Protein AF-A0A452GKK9-F1 (afdb_monomer_lite)

pLDDT: mean 86.71, std 11.76, range [45.94, 97.06]

Secondary structure (DSSP, 8-state):
-------SSPTTS-HHHHHHHHHHHHHHHHHHHHHHHHHHHHT---EEEEETTTEEEEE--GGG---GGG---GGG-

InterPro domains:
  IPR007861 DNA mismatch repair protein MutS, clamp [PF05190] (13-64)
  IPR036187 DNA mismatch repair protein MutS, core domain superfamily [SSF48334] (2-65)

Sequence (77 aa):
MRTQKCYAVRPNINEFLDIARRTYTEIVDDIAGMITQLGEKYNLPLKLSFSSARGFFIQMNAECAVLPNGQLPSEFT

Structure (mmCIF, N/CA/C/O backbone):
data_AF-A0A452GKK9-F1
#
_entry.id   AF-A0A452GKK9-F1
#
loop_
_atom_site.group_PDB
_atom_site.id
_atom_site.type_symbol
_atom_site.label_atom_id
_atom_site.label_alt_id
_atom_site.label_comp_id
_atom_site.label_asym_id
_atom_site.label_entity_id
_atom_site.label_seq_id
_atom_site.pdbx_PDB_ins_code
_atom_site.Cartn_x
_atom_site.Cartn_y
_atom_site.Cartn_z
_atom_site.occupancy
_atom_site.B_iso_or_equiv
_atom_site.auth_seq_id
_atom_site.auth_comp_id
_atom_site.auth_asym_id
_atom_site.auth_atom_id
_atom_site.pdbx_PDB_model_num
ATOM 1 N N . MET A 1 1 ? -6.937 -8.887 -3.094 1.00 45.94 1 MET A N 1
ATOM 2 C CA . MET A 1 1 ? -5.845 -9.033 -4.075 1.00 45.94 1 MET A CA 1
ATOM 3 C C . MET A 1 1 ? -4.879 -7.875 -3.865 1.00 45.94 1 MET A C 1
ATOM 5 O O . MET A 1 1 ? -5.090 -6.792 -4.391 1.00 45.94 1 MET A O 1
ATOM 9 N N . ARG A 1 2 ? -3.920 -8.055 -2.953 1.00 50.53 2 ARG A N 1
ATOM 10 C CA . ARG A 1 2 ? -2.916 -7.047 -2.590 1.00 50.53 2 ARG A CA 1
ATOM 11 C C . ARG A 1 2 ? -1.912 -7.028 -3.754 1.00 50.53 2 ARG A C 1
ATOM 13 O O . ARG A 1 2 ? -1.301 -8.055 -4.008 1.00 50.53 2 ARG A O 1
ATOM 20 N N . THR A 1 3 ? -1.918 -5.942 -4.536 1.00 55.09 3 THR A N 1
ATOM 21 C CA . THR A 1 3 ? -1.036 -5.673 -5.696 1.00 55.09 3 THR A CA 1
ATOM 22 C C . THR A 1 3 ? -1.008 -6.762 -6.783 1.00 55.09 3 THR A C 1
ATOM 24 O O . THR A 1 3 ? -0.130 -7.617 -6.835 1.00 55.09 3 THR A O 1
ATOM 27 N N . GLN A 1 4 ? -1.965 -6.719 -7.718 1.00 59.22 4 GLN A N 1
ATOM 28 C CA . GLN A 1 4 ? -1.931 -7.564 -8.919 1.00 59.22 4 GLN A CA 1
ATOM 29 C C . GLN A 1 4 ? -0.732 -7.148 -9.799 1.00 59.22 4 GLN A C 1
ATOM 31 O O . GLN A 1 4 ? -0.765 -6.132 -10.489 1.00 59.22 4 GLN A O 1
ATOM 36 N N . LYS A 1 5 ? 0.364 -7.912 -9.725 1.00 66.25 5 LYS A N 1
ATOM 37 C CA . LYS A 1 5 ? 1.610 -7.669 -10.467 1.00 66.25 5 LYS A CA 1
ATOM 38 C C . LYS A 1 5 ? 1.504 -8.241 -11.887 1.00 66.25 5 LYS A C 1
ATOM 40 O O . LYS A 1 5 ? 2.044 -9.303 -12.175 1.00 66.25 5 LYS A O 1
ATOM 45 N N . CYS A 1 6 ? 0.804 -7.545 -12.782 1.00 70.19 6 CYS A N 1
ATOM 46 C CA . CYS A 1 6 ? 0.805 -7.862 -14.215 1.00 70.19 6 CYS A CA 1
ATOM 47 C C . CYS A 1 6 ? 1.941 -7.113 -14.920 1.00 70.19 6 CYS A C 1
ATOM 49 O O . CYS A 1 6 ? 1.744 -6.055 -15.515 1.00 70.19 6 CYS A O 1
ATOM 51 N N . TYR A 1 7 ? 3.158 -7.646 -14.827 1.00 82.00 7 TYR A N 1
ATOM 52 C CA . TYR A 1 7 ? 4.315 -7.063 -15.499 1.00 82.00 7 TYR A CA 1
ATOM 53 C C . TYR A 1 7 ? 4.455 -7.596 -16.925 1.00 82.00 7 TYR A C 1
ATOM 55 O O . TYR A 1 7 ? 4.670 -8.786 -17.127 1.00 82.00 7 TYR A O 1
ATOM 63 N N . ALA A 1 8 ? 4.398 -6.700 -17.912 1.00 88.88 8 ALA A N 1
ATOM 64 C CA . ALA A 1 8 ? 4.680 -7.043 -19.308 1.00 88.88 8 ALA A CA 1
ATOM 65 C C . ALA A 1 8 ? 6.183 -7.274 -19.573 1.00 88.88 8 ALA A C 1
ATOM 67 O O . ALA A 1 8 ? 6.555 -8.059 -20.440 1.00 88.88 8 ALA A O 1
ATOM 68 N N . VAL A 1 9 ? 7.055 -6.603 -18.810 1.00 91.56 9 VAL A N 1
ATOM 69 C CA . VAL A 1 9 ? 8.521 -6.685 -18.942 1.00 91.56 9 VAL A CA 1
ATOM 70 C C . VAL A 1 9 ? 9.093 -7.574 -17.841 1.00 91.56 9 VAL A C 1
ATOM 72 O O . VAL A 1 9 ? 8.773 -7.369 -16.668 1.00 91.56 9 VAL A O 1
ATOM 75 N N . ARG A 1 10 ? 9.957 -8.530 -18.201 1.00 91.88 10 ARG A N 1
ATOM 76 C CA . ARG A 1 10 ? 10.621 -9.433 -17.244 1.00 91.88 10 ARG A CA 1
ATOM 77 C C . ARG A 1 10 ? 11.566 -8.666 -16.296 1.00 91.88 10 ARG A C 1
ATOM 79 O O . ARG A 1 10 ? 12.019 -7.579 -16.658 1.00 91.88 10 ARG A O 1
ATOM 86 N N . PRO A 1 11 ? 11.871 -9.207 -15.104 1.00 91.69 11 PRO A N 1
ATOM 87 C CA . PRO A 1 11 ? 12.939 -8.678 -14.254 1.00 91.69 11 PRO A CA 1
ATOM 88 C C . PRO A 1 11 ? 14.302 -8.719 -14.961 1.00 91.69 11 PRO A C 1
ATOM 90 O O . PRO A 1 11 ? 14.515 -9.558 -15.839 1.00 91.69 11 PRO A O 1
ATOM 93 N N . ASN A 1 12 ? 15.226 -7.858 -14.540 1.00 93.75 12 ASN A N 1
ATOM 94 C CA . ASN A 1 12 ? 16.604 -7.720 -15.028 1.00 93.75 12 ASN A CA 1
ATOM 95 C C . ASN A 1 12 ? 16.734 -7.259 -16.492 1.00 93.75 12 ASN A C 1
ATOM 97 O O . ASN A 1 12 ? 17.801 -7.378 -17.085 1.00 93.75 12 ASN A O 1
ATOM 101 N N . ILE A 1 13 ? 15.656 -6.743 -17.093 1.00 96.75 13 ILE A N 1
ATOM 102 C CA . ILE A 1 13 ? 15.697 -6.119 -18.429 1.00 96.75 13 ILE A CA 1
ATOM 103 C C . ILE A 1 13 ? 15.996 -4.621 -18.327 1.00 96.75 13 ILE A C 1
ATOM 105 O O . ILE A 1 13 ? 16.635 -4.048 -19.205 1.00 96.75 13 ILE A O 1
ATOM 109 N N . ASN A 1 14 ? 15.516 -3.973 -17.266 1.00 95.69 14 ASN A N 1
ATOM 110 C CA . ASN A 1 14 ? 15.740 -2.558 -17.017 1.00 95.69 14 ASN A CA 1
ATOM 111 C C . ASN A 1 14 ? 15.837 -2.326 -15.507 1.00 95.69 14 ASN A C 1
ATOM 113 O O . ASN A 1 14 ? 14.846 -2.465 -14.791 1.00 95.69 14 ASN A O 1
ATOM 117 N N . GLU A 1 15 ? 17.027 -1.955 -15.041 1.00 96.19 15 GLU A N 1
ATOM 118 C CA . GLU A 1 15 ? 17.298 -1.793 -13.612 1.00 96.19 15 GLU A CA 1
ATOM 119 C C . GLU A 1 15 ? 16.460 -0.672 -12.985 1.00 96.19 15 GLU A C 1
ATOM 121 O O . GLU A 1 15 ? 15.932 -0.848 -11.892 1.00 96.19 15 GLU A O 1
ATOM 126 N N . PHE A 1 16 ? 16.239 0.445 -13.688 1.00 97.06 16 PHE A N 1
ATOM 127 C CA . PHE A 1 16 ? 15.388 1.531 -13.185 1.00 97.06 16 PHE A CA 1
ATOM 128 C C . PHE A 1 16 ? 13.937 1.089 -12.981 1.00 97.06 16 PHE A C 1
ATOM 130 O O . PHE A 1 16 ? 13.312 1.447 -11.982 1.00 97.06 16 PHE A O 1
ATOM 137 N N . LEU A 1 17 ? 13.396 0.288 -13.903 1.00 94.31 17 LEU A N 1
ATOM 138 C CA . LEU A 1 17 ? 12.053 -0.273 -13.782 1.00 94.31 17 LEU A CA 1
ATOM 139 C C . LEU A 1 17 ? 11.959 -1.227 -12.589 1.00 94.31 17 LEU A C 1
ATOM 141 O O . LEU A 1 17 ? 10.956 -1.222 -11.874 1.00 94.31 17 LEU A O 1
ATOM 145 N N . ASP A 1 18 ? 12.989 -2.033 -12.362 1.00 94.88 18 ASP A N 1
ATOM 146 C CA . ASP A 1 18 ? 13.016 -2.967 -11.241 1.00 94.88 18 ASP A CA 1
ATOM 147 C C . ASP A 1 18 ? 13.162 -2.246 -9.896 1.00 94.88 18 ASP A C 1
ATOM 149 O O . ASP A 1 18 ? 12.457 -2.596 -8.945 1.00 94.88 18 ASP A O 1
ATOM 153 N N . ILE A 1 19 ? 13.958 -1.172 -9.835 1.00 96.31 19 ILE A N 1
ATOM 154 C CA . ILE A 1 19 ? 14.011 -0.263 -8.681 1.00 96.31 19 ILE A CA 1
ATOM 155 C C . ILE A 1 19 ? 12.624 0.337 -8.430 1.00 96.31 19 ILE A C 1
ATOM 157 O O . ILE A 1 19 ? 12.106 0.227 -7.322 1.00 96.31 19 ILE A O 1
ATOM 161 N N . ALA A 1 20 ? 11.963 0.882 -9.455 1.00 95.06 20 ALA A N 1
ATOM 162 C CA . ALA A 1 20 ? 10.631 1.470 -9.308 1.00 95.06 20 ALA A CA 1
ATOM 163 C C . ALA A 1 20 ? 9.583 0.453 -8.807 1.00 95.06 20 ALA A C 1
ATOM 165 O O . ALA A 1 20 ? 8.770 0.767 -7.935 1.00 95.06 20 ALA A O 1
ATOM 166 N N . ARG A 1 21 ? 9.612 -0.791 -9.310 1.00 92.94 21 ARG A N 1
ATOM 167 C CA . ARG A 1 21 ? 8.733 -1.885 -8.845 1.00 92.94 21 ARG A CA 1
ATOM 168 C C . ARG A 1 21 ? 8.981 -2.249 -7.386 1.00 92.94 21 ARG A C 1
ATOM 170 O O . ARG A 1 21 ? 8.023 -2.534 -6.656 1.00 92.94 21 ARG A O 1
ATOM 177 N N . ARG A 1 22 ? 10.251 -2.273 -6.979 1.00 93.56 22 ARG A N 1
ATOM 178 C CA . ARG A 1 22 ? 10.659 -2.540 -5.601 1.00 93.56 22 ARG A CA 1
ATOM 179 C C . ARG A 1 22 ? 10.168 -1.430 -4.679 1.00 93.56 22 ARG A C 1
ATOM 181 O O . ARG A 1 22 ? 9.409 -1.734 -3.766 1.00 93.56 22 ARG A O 1
ATOM 188 N N . THR A 1 23 ? 10.481 -0.174 -4.991 1.00 95.75 23 THR A N 1
ATOM 189 C CA . THR A 1 23 ? 10.046 0.996 -4.217 1.00 95.75 23 THR A CA 1
ATOM 190 C C . THR A 1 23 ? 8.527 1.048 -4.076 1.00 95.75 23 THR A C 1
ATOM 192 O O . THR A 1 23 ? 8.018 1.281 -2.988 1.00 95.75 23 THR A O 1
ATOM 195 N N . TYR A 1 24 ? 7.774 0.757 -5.142 1.00 92.12 24 TYR A N 1
ATOM 196 C CA . TYR A 1 24 ? 6.314 0.676 -5.049 1.00 92.12 24 TYR A CA 1
ATOM 197 C C . TYR A 1 24 ? 5.846 -0.404 -4.0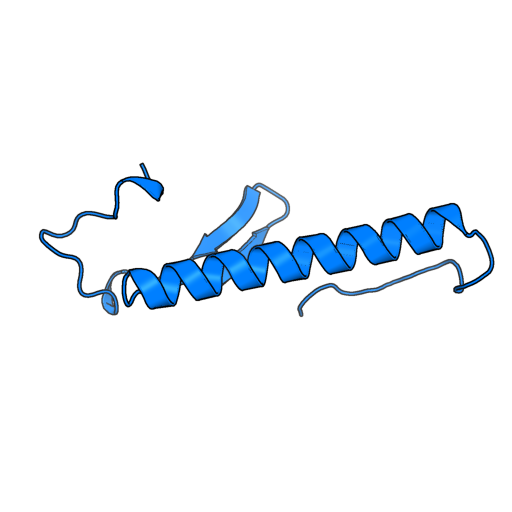61 1.00 92.12 24 TYR A C 1
ATOM 199 O O . TYR A 1 24 ? 4.924 -0.167 -3.286 1.00 92.12 24 TYR A O 1
ATOM 207 N N . THR A 1 25 ? 6.464 -1.590 -4.088 1.00 91.38 25 THR A N 1
ATOM 208 C CA . THR A 1 25 ? 6.101 -2.677 -3.165 1.00 91.38 25 THR A CA 1
ATOM 20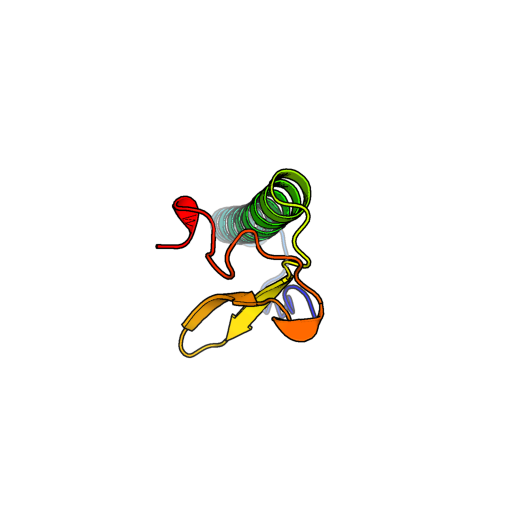9 C C . THR A 1 25 ? 6.421 -2.288 -1.720 1.00 91.38 25 THR A C 1
ATOM 211 O O . TH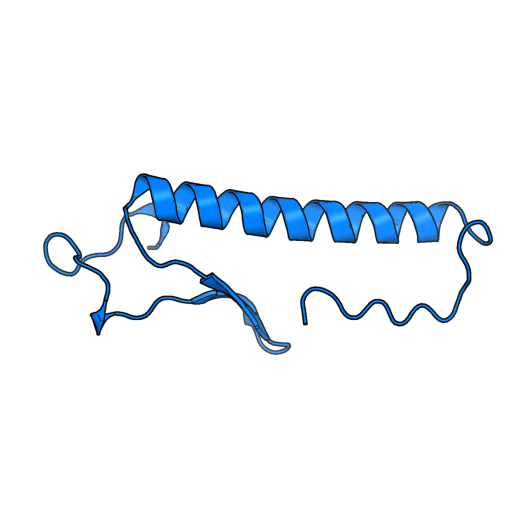R A 1 25 ? 5.563 -2.459 -0.861 1.00 91.38 25 THR A O 1
ATOM 214 N N . GLU A 1 26 ? 7.599 -1.705 -1.481 1.00 95.12 26 GLU A N 1
ATOM 215 C CA . GLU A 1 26 ? 8.033 -1.222 -0.163 1.00 95.12 26 GLU A CA 1
ATOM 216 C C . GLU A 1 26 ? 7.060 -0.171 0.389 1.00 95.12 26 GLU A C 1
ATOM 218 O O . GLU A 1 26 ? 6.532 -0.351 1.479 1.00 95.12 26 GLU A O 1
ATOM 223 N N . ILE A 1 27 ? 6.685 0.837 -0.408 1.00 94.25 27 ILE A N 1
ATOM 224 C CA . ILE A 1 27 ? 5.710 1.862 0.003 1.00 94.25 27 ILE A CA 1
ATOM 225 C C . ILE A 1 27 ? 4.356 1.242 0.380 1.00 94.25 27 ILE A C 1
ATOM 227 O O . ILE A 1 27 ? 3.732 1.650 1.359 1.00 94.25 27 ILE A O 1
ATOM 231 N N . VAL A 1 28 ? 3.862 0.267 -0.390 1.00 92.38 28 VAL A N 1
ATOM 232 C CA . VAL A 1 28 ? 2.577 -0.387 -0.087 1.00 92.38 28 VAL A CA 1
ATOM 233 C C . VAL A 1 28 ? 2.642 -1.164 1.229 1.00 92.38 28 VAL A C 1
ATOM 235 O O . VAL A 1 28 ? 1.661 -1.181 1.979 1.00 92.38 28 VAL A O 1
ATOM 238 N N . ASP A 1 29 ? 3.775 -1.800 1.513 1.00 93.88 29 ASP A N 1
ATOM 239 C CA . ASP A 1 29 ? 3.983 -2.524 2.763 1.00 93.88 29 ASP A CA 1
ATOM 240 C C . ASP A 1 29 ? 4.173 -1.576 3.952 1.00 93.88 29 ASP A C 1
ATOM 242 O O . ASP A 1 29 ? 3.571 -1.819 5.000 1.00 93.88 29 ASP A O 1
ATOM 246 N N . ASP A 1 30 ? 4.863 -0.449 3.769 1.00 96.62 30 ASP A N 1
ATOM 247 C CA . ASP A 1 30 ? 4.988 0.610 4.775 1.00 96.62 30 ASP A CA 1
ATOM 248 C C . ASP A 1 30 ? 3.617 1.194 5.147 1.00 96.62 30 ASP A C 1
ATOM 250 O O . ASP A 1 30 ? 3.289 1.318 6.329 1.00 96.62 30 ASP A O 1
ATOM 254 N N . ILE A 1 31 ? 2.757 1.481 4.159 1.00 94.81 31 ILE A N 1
ATOM 255 C CA . ILE A 1 31 ? 1.379 1.949 4.398 1.00 94.81 31 ILE A CA 1
ATOM 256 C C . ILE A 1 31 ? 0.588 0.919 5.214 1.00 94.81 31 ILE A C 1
ATOM 258 O O . ILE A 1 31 ? -0.117 1.278 6.161 1.00 94.81 31 ILE A O 1
ATOM 262 N N . ALA A 1 32 ? 0.694 -0.367 4.868 1.00 93.94 32 ALA A N 1
ATOM 263 C CA . ALA A 1 32 ? 0.018 -1.427 5.610 1.00 93.94 32 ALA A CA 1
ATOM 264 C C . ALA A 1 32 ? 0.542 -1.545 7.053 1.00 93.94 32 ALA A C 1
ATOM 266 O O . ALA A 1 32 ? -0.251 -1.740 7.979 1.00 93.94 32 ALA A O 1
ATOM 267 N N . GLY A 1 33 ? 1.854 -1.388 7.249 1.00 96.12 33 GLY A N 1
ATOM 268 C CA . GLY A 1 33 ? 2.496 -1.369 8.561 1.00 96.12 33 GLY A CA 1
ATOM 269 C C . GLY A 1 33 ? 2.008 -0.207 9.426 1.00 96.12 33 GLY A C 1
ATOM 270 O O . GLY A 1 33 ? 1.562 -0.433 10.549 1.00 96.12 33 GLY A O 1
ATOM 271 N N . MET A 1 34 ? 1.988 1.013 8.883 1.00 95.62 34 MET A N 1
ATOM 272 C CA . MET A 1 34 ? 1.500 2.204 9.592 1.00 95.62 34 MET A CA 1
ATOM 273 C C . MET A 1 34 ? 0.046 2.053 10.056 1.00 95.62 34 MET A C 1
ATOM 275 O O . MET A 1 34 ? -0.287 2.397 11.188 1.00 95.62 34 MET A O 1
ATOM 279 N N . ILE A 1 35 ? -0.829 1.501 9.211 1.00 94.56 35 ILE A N 1
ATOM 280 C CA . ILE A 1 35 ? -2.242 1.291 9.568 1.00 94.56 35 ILE A CA 1
ATOM 281 C C . ILE A 1 35 ? -2.392 0.221 10.649 1.00 94.56 35 ILE A C 1
ATOM 283 O O . ILE A 1 35 ? -3.237 0.367 11.529 1.00 94.56 35 ILE A O 1
ATOM 287 N N . THR A 1 36 ? -1.564 -0.824 10.607 1.00 94.94 36 THR A N 1
ATOM 288 C CA . THR A 1 36 ? -1.543 -1.864 11.646 1.00 94.94 36 THR A CA 1
ATOM 289 C C . THR A 1 36 ? -1.140 -1.262 12.992 1.00 94.94 36 THR A C 1
ATOM 291 O O . THR A 1 36 ? -1.868 -1.420 13.967 1.00 94.94 36 THR A O 1
ATOM 294 N N . GLN A 1 37 ? -0.063 -0.470 13.023 1.00 95.38 37 GLN A N 1
ATOM 295 C CA . GLN A 1 37 ? 0.389 0.228 14.232 1.00 95.38 37 GLN A CA 1
ATOM 296 C C . GLN A 1 37 ? -0.669 1.196 14.780 1.00 95.38 37 GLN A C 1
ATOM 298 O O . GLN A 1 37 ? -0.873 1.269 15.989 1.00 95.38 37 GLN A O 1
ATOM 303 N N . LEU A 1 38 ? -1.374 1.926 13.909 1.00 93.44 38 LEU A N 1
ATOM 304 C CA . LEU A 1 38 ? -2.487 2.793 14.313 1.00 93.44 38 LEU A CA 1
ATOM 305 C C . LEU A 1 38 ? -3.666 1.997 14.887 1.00 93.44 38 LEU A C 1
ATOM 307 O O . LEU A 1 38 ? -4.259 2.417 15.881 1.00 93.44 38 LEU A O 1
ATOM 311 N N . GLY A 1 39 ? -4.001 0.859 14.274 1.00 91.75 39 GLY A N 1
ATOM 312 C CA . GLY A 1 39 ? -5.056 -0.034 14.749 1.00 91.75 39 GLY A CA 1
ATOM 313 C C . GLY A 1 39 ? -4.744 -0.590 16.134 1.00 91.75 39 GLY A C 1
ATOM 314 O O . GLY A 1 39 ? -5.610 -0.572 17.003 1.00 91.75 39 GLY A O 1
ATOM 315 N N . GLU A 1 40 ? -3.495 -0.991 16.372 1.00 93.00 40 GLU A N 1
ATOM 316 C CA . GLU A 1 40 ? -3.013 -1.450 17.679 1.00 93.00 40 GLU A CA 1
ATOM 317 C C . GLU A 1 40 ? -2.994 -0.317 18.714 1.00 93.00 40 GLU A C 1
ATOM 319 O O . GLU A 1 40 ? -3.527 -0.483 19.810 1.00 93.00 40 GLU A O 1
ATOM 324 N N . LYS A 1 41 ? -2.455 0.859 18.356 1.00 92.50 41 LYS A N 1
ATOM 325 C CA . LYS A 1 41 ? -2.370 2.040 19.237 1.00 92.50 41 LYS A CA 1
ATOM 326 C C . LYS A 1 41 ? -3.735 2.453 19.789 1.00 92.50 41 LYS A C 1
ATOM 328 O O . LYS A 1 41 ? -3.834 2.828 20.954 1.00 92.50 41 LYS A O 1
ATOM 333 N N . TYR A 1 42 ? -4.768 2.407 18.950 1.00 89.62 42 TYR A N 1
ATOM 334 C CA . TYR A 1 42 ? -6.116 2.857 19.300 1.00 89.62 42 TYR A CA 1
ATOM 335 C C . TYR A 1 42 ? -7.103 1.725 19.576 1.00 89.62 42 TYR A C 1
ATOM 337 O O . TYR A 1 42 ? -8.262 1.998 19.881 1.00 89.62 42 TYR A O 1
ATOM 345 N N . ASN A 1 43 ? -6.657 0.469 19.489 1.00 88.62 43 ASN A N 1
ATOM 346 C CA . ASN A 1 43 ? -7.506 -0.717 19.566 1.00 88.62 43 ASN A CA 1
ATOM 347 C C . ASN A 1 43 ? -8.716 -0.639 18.606 1.00 88.62 43 ASN A C 1
ATOM 349 O O . ASN A 1 43 ? -9.854 -0.934 18.976 1.00 88.62 43 ASN A O 1
ATOM 353 N N . LEU A 1 44 ? -8.468 -0.192 17.369 1.00 89.25 44 LEU A N 1
ATOM 354 C CA . LEU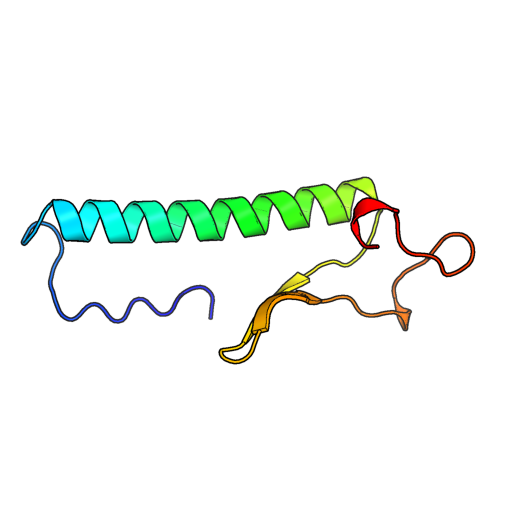 A 1 44 ? -9.484 -0.006 16.332 1.00 89.25 44 LEU A CA 1
ATOM 355 C C . LEU A 1 44 ? -9.325 -1.035 15.204 1.00 89.25 44 LEU A C 1
ATOM 357 O O . LEU A 1 44 ? -8.203 -1.290 14.760 1.00 89.25 44 LEU A O 1
ATOM 361 N N . PRO A 1 45 ? -10.432 -1.578 14.659 1.00 90.69 45 PRO A N 1
ATOM 362 C CA . PRO A 1 45 ? -10.398 -2.527 13.547 1.00 90.69 45 PRO A CA 1
ATOM 363 C C . PRO A 1 45 ? -10.153 -1.808 12.206 1.00 90.69 45 PRO A C 1
ATOM 365 O O . PRO A 1 45 ? -11.039 -1.725 11.350 1.00 90.69 45 PRO A O 1
ATOM 368 N N . LEU A 1 46 ? -8.951 -1.251 12.029 1.00 92.62 46 LEU A N 1
ATOM 369 C CA . LEU A 1 46 ? -8.554 -0.512 10.831 1.00 92.62 46 LEU A CA 1
ATOM 370 C C . LEU A 1 46 ? -8.110 -1.455 9.707 1.00 92.62 46 LEU A C 1
ATOM 372 O O . LEU A 1 46 ? -7.362 -2.408 9.917 1.00 92.62 46 LEU A O 1
ATOM 376 N N . LYS A 1 47 ? -8.531 -1.154 8.478 1.00 92.44 47 LYS A N 1
ATOM 377 C CA . LYS A 1 47 ? -8.181 -1.910 7.274 1.00 92.44 47 LYS A CA 1
ATOM 378 C C . LYS A 1 47 ? -7.704 -0.982 6.164 1.00 92.44 47 LYS A C 1
ATOM 380 O O . LYS A 1 47 ? -8.422 -0.072 5.757 1.00 92.44 47 LYS A O 1
ATOM 385 N N . LEU A 1 48 ? -6.535 -1.273 5.598 1.00 93.75 48 LEU A N 1
ATOM 386 C CA . LEU A 1 48 ? -6.076 -0.639 4.362 1.00 93.75 48 LEU A CA 1
ATOM 387 C C . LEU A 1 48 ? -6.959 -1.065 3.183 1.00 93.75 48 LEU A C 1
ATOM 389 O O . LEU A 1 48 ? -7.113 -2.258 2.906 1.00 93.75 48 LEU A O 1
ATOM 393 N N . SER A 1 49 ? -7.500 -0.086 2.467 1.00 93.50 49 SER A N 1
ATOM 394 C CA . SER A 1 49 ? -8.280 -0.278 1.246 1.00 93.50 49 SER A CA 1
ATOM 395 C C . SER A 1 49 ? -7.802 0.661 0.138 1.00 93.50 49 SER A C 1
ATOM 397 O O . SER A 1 49 ? -7.120 1.652 0.389 1.00 93.50 49 SER A O 1
ATOM 399 N N . PHE A 1 50 ? -8.131 0.331 -1.111 1.00 92.19 50 PHE A N 1
ATOM 400 C CA . PHE A 1 50 ? -7.749 1.116 -2.283 1.00 92.19 50 PHE A CA 1
ATOM 401 C C . PHE A 1 50 ? -8.920 1.227 -3.257 1.00 92.19 50 PHE A C 1
ATOM 403 O O . PHE A 1 50 ? -9.651 0.260 -3.472 1.00 92.19 50 PHE A O 1
ATOM 410 N N . SER A 1 51 ? -9.080 2.398 -3.869 1.00 92.44 51 SER A N 1
ATOM 411 C CA . SER A 1 51 ? -9.997 2.610 -4.991 1.00 92.44 51 SER A CA 1
ATOM 412 C C . SER A 1 51 ? -9.372 3.574 -5.989 1.00 92.44 51 SER A C 1
ATOM 414 O O . SER A 1 51 ? -8.691 4.510 -5.579 1.00 92.44 51 SER A O 1
ATOM 416 N N . SER A 1 52 ? -9.639 3.401 -7.283 1.00 90.00 52 SER A N 1
ATOM 417 C CA . SER A 1 52 ? -9.109 4.291 -8.326 1.00 90.00 52 SER A CA 1
ATOM 418 C C . SER A 1 52 ? -9.510 5.757 -8.128 1.00 90.00 52 SER A C 1
ATOM 420 O O . SER A 1 52 ? -8.730 6.643 -8.448 1.00 90.00 52 SER A O 1
ATOM 422 N N . ALA A 1 53 ? -10.689 6.016 -7.554 1.00 94.88 53 ALA A N 1
ATOM 423 C CA . ALA A 1 53 ? -11.184 7.369 -7.306 1.00 94.88 53 ALA A CA 1
ATOM 424 C C . ALA A 1 53 ? -10.532 8.075 -6.100 1.00 94.88 53 ALA A C 1
ATOM 426 O O . ALA A 1 53 ? -10.494 9.299 -6.074 1.00 94.88 53 ALA A O 1
ATOM 427 N N . ARG A 1 54 ? -10.059 7.330 -5.086 1.00 91.94 54 ARG A N 1
ATOM 428 C CA . ARG A 1 54 ? -9.569 7.901 -3.809 1.00 91.94 54 ARG A CA 1
ATOM 429 C C . ARG A 1 54 ? -8.124 7.545 -3.466 1.00 91.94 54 ARG A C 1
ATOM 431 O O . ARG A 1 54 ? -7.604 8.024 -2.469 1.00 91.94 54 ARG A O 1
ATOM 438 N N . GLY A 1 55 ? -7.485 6.676 -4.243 1.00 91.44 55 GLY A N 1
ATOM 439 C CA . GLY A 1 55 ? -6.211 6.083 -3.858 1.00 91.44 55 GLY A CA 1
ATOM 440 C C . GLY A 1 55 ? -6.356 5.164 -2.641 1.00 91.44 55 GLY A C 1
ATOM 441 O O . GLY A 1 55 ? -7.367 4.466 -2.497 1.00 91.44 55 GLY A O 1
ATOM 442 N N . PHE A 1 56 ? -5.325 5.143 -1.793 1.00 92.38 56 PHE A N 1
ATOM 443 C CA . PHE A 1 56 ? -5.322 4.404 -0.531 1.00 92.38 56 PHE A CA 1
ATOM 444 C C . PHE A 1 56 ? -6.117 5.144 0.541 1.00 92.38 56 PHE A C 1
ATOM 446 O O . PHE A 1 56 ? -5.967 6.348 0.718 1.00 92.38 56 PHE A O 1
ATOM 453 N N . PHE A 1 57 ? -6.941 4.408 1.277 1.00 93.88 57 PHE A N 1
ATOM 454 C CA . PHE A 1 57 ? -7.719 4.936 2.388 1.00 93.88 57 PHE A CA 1
ATOM 455 C C . PHE A 1 57 ? -7.854 3.890 3.495 1.00 93.88 57 PHE A C 1
ATOM 457 O O . PHE A 1 57 ? -7.773 2.681 3.254 1.00 93.88 57 PHE A O 1
ATOM 464 N N . ILE A 1 58 ? -8.081 4.366 4.715 1.00 93.88 58 ILE A N 1
ATOM 465 C CA . ILE A 1 58 ? -8.379 3.520 5.867 1.00 93.88 58 ILE A CA 1
ATOM 466 C C . ILE A 1 58 ? -9.888 3.279 5.902 1.00 93.88 58 ILE A C 1
ATOM 468 O O . ILE A 1 58 ? -10.685 4.208 5.790 1.00 93.88 58 ILE A O 1
ATOM 472 N N . GLN A 1 59 ? -10.283 2.020 6.043 1.00 92.38 59 GLN A N 1
ATOM 473 C CA . GLN A 1 59 ? -11.663 1.599 6.242 1.00 92.38 59 GLN A CA 1
ATOM 474 C C . GLN A 1 59 ? -11.798 0.971 7.629 1.00 92.38 59 GLN A C 1
ATOM 476 O O . GLN A 1 59 ? -10.951 0.176 8.028 1.00 92.38 59 GLN A O 1
ATOM 481 N N . MET A 1 60 ? -12.878 1.282 8.339 1.00 89.81 60 MET A N 1
ATOM 482 C CA . MET A 1 60 ? -13.246 0.629 9.598 1.00 89.81 60 MET A CA 1
ATOM 483 C C . MET A 1 60 ? -14.760 0.401 9.639 1.00 89.81 60 MET A C 1
ATOM 485 O O . MET A 1 60 ? -15.502 1.125 8.974 1.00 89.81 60 MET A O 1
ATOM 489 N N . ASN A 1 61 ? -15.220 -0.588 10.410 1.00 84.62 61 ASN A N 1
ATOM 490 C CA . ASN A 1 61 ? -16.642 -0.725 10.733 1.00 84.62 61 ASN A CA 1
ATOM 491 C C . ASN A 1 61 ? -16.932 0.017 12.047 1.00 84.62 61 ASN A C 1
ATOM 493 O O . ASN A 1 61 ? -16.381 -0.344 13.086 1.00 84.62 61 ASN A O 1
ATOM 497 N N . ALA A 1 62 ? -17.804 1.026 11.988 1.00 76.19 62 ALA A N 1
ATOM 498 C CA . ALA A 1 62 ? -18.195 1.833 13.140 1.00 76.19 62 ALA A CA 1
ATOM 499 C C . ALA A 1 62 ? -18.948 1.027 14.214 1.00 76.19 62 ALA A C 1
ATOM 501 O O . ALA A 1 62 ? -18.829 1.335 15.392 1.00 76.19 62 ALA A O 1
ATOM 502 N N . GLU A 1 63 ? -19.666 -0.033 13.836 1.00 73.25 63 GLU A N 1
ATOM 503 C CA . GLU A 1 63 ? -20.429 -0.874 14.773 1.00 73.25 63 GLU A CA 1
ATOM 504 C C . GLU A 1 63 ? -19.521 -1.712 15.684 1.00 73.25 63 GLU A C 1
ATOM 506 O O . GLU A 1 63 ? -19.908 -2.090 16.785 1.00 73.25 63 GLU A O 1
ATOM 511 N N . CYS A 1 64 ? -18.301 -2.006 15.224 1.00 61.28 64 CYS A N 1
ATOM 512 C CA . CYS A 1 64 ? -17.337 -2.841 15.939 1.00 61.28 64 CYS A CA 1
ATOM 513 C C . CYS A 1 64 ? -16.291 -2.011 16.708 1.00 61.28 64 CYS A C 1
ATOM 515 O O . CYS A 1 64 ? -15.439 -2.575 17.395 1.00 61.28 64 CYS A O 1
ATOM 517 N N . ALA A 1 65 ? -16.319 -0.682 16.573 1.00 67.94 65 ALA A N 1
ATOM 518 C CA . ALA A 1 65 ? -15.347 0.219 17.174 1.00 67.94 65 ALA A CA 1
ATOM 519 C C . ALA A 1 65 ? -15.890 0.792 18.490 1.00 67.94 65 ALA A C 1
ATOM 521 O O . ALA A 1 65 ? -16.856 1.553 18.503 1.00 67.94 65 ALA A O 1
ATOM 522 N N . VAL A 1 66 ? -15.243 0.463 19.610 1.00 69.12 66 VAL A N 1
ATOM 523 C CA . VAL A 1 66 ? -15.518 1.117 20.896 1.00 69.12 66 VAL A CA 1
ATOM 524 C C . VAL A 1 66 ? -14.775 2.452 20.907 1.00 69.12 66 VAL A C 1
ATOM 526 O O . VAL A 1 66 ? -13.602 2.517 21.262 1.00 69.12 66 VAL A O 1
ATOM 529 N N . LEU A 1 67 ? -15.444 3.514 20.457 1.00 72.69 67 LEU A N 1
ATOM 530 C CA . LEU A 1 67 ? -14.872 4.860 20.423 1.00 72.69 67 LEU A CA 1
ATOM 531 C C . LEU A 1 67 ? -15.140 5.601 21.743 1.00 72.69 67 LEU A C 1
ATOM 533 O O . LEU A 1 67 ? -16.305 5.733 22.135 1.00 72.69 67 LEU A O 1
ATOM 537 N N . PRO A 1 68 ? -14.111 6.156 22.409 1.00 68.62 68 PRO A N 1
ATOM 538 C CA . PRO A 1 68 ? -14.307 7.082 23.518 1.00 68.62 68 PRO A CA 1
ATOM 539 C C . PRO A 1 68 ? -15.117 8.290 23.031 1.00 68.62 68 PRO A C 1
ATOM 541 O O . PRO A 1 68 ? -14.717 8.978 22.094 1.00 68.62 68 PRO A O 1
ATOM 544 N N . ASN A 1 69 ? -16.285 8.532 23.630 1.00 73.31 69 ASN A N 1
ATOM 545 C CA . ASN A 1 69 ? -17.200 9.628 23.274 1.00 73.31 69 ASN A CA 1
ATOM 546 C C . ASN A 1 69 ? -17.677 9.643 21.805 1.00 73.31 69 ASN A C 1
ATOM 548 O O . ASN A 1 69 ? -18.171 10.667 21.335 1.00 73.31 69 ASN A O 1
ATOM 552 N N . GLY A 1 70 ? -17.533 8.535 21.066 1.00 75.56 70 GLY A N 1
ATOM 553 C CA . GLY A 1 70 ? -17.880 8.481 19.642 1.00 75.56 70 GLY A CA 1
ATOM 554 C C . GLY A 1 70 ? -16.965 9.312 18.734 1.00 75.56 70 GLY A C 1
ATOM 555 O O . GLY A 1 70 ? -17.320 9.554 17.583 1.00 75.56 70 GLY A O 1
ATOM 556 N N . GLN A 1 71 ? -15.808 9.763 19.230 1.00 82.25 71 GLN A N 1
ATOM 557 C CA . GLN A 1 71 ? -14.871 10.587 18.468 1.00 82.25 71 GLN A CA 1
ATOM 558 C C . GLN A 1 71 ? -13.665 9.770 18.008 1.00 82.25 71 GLN A C 1
ATOM 560 O O . GLN A 1 71 ? -13.165 8.903 18.726 1.00 82.25 71 GLN A O 1
ATOM 565 N N . LEU A 1 72 ? -13.192 10.060 16.795 1.00 83.56 72 LEU A N 1
ATOM 566 C CA . LEU A 1 72 ? -11.927 9.528 16.306 1.00 83.56 72 LEU A CA 1
ATOM 567 C C . LEU A 1 72 ? -10.748 10.278 16.945 1.00 83.56 72 LEU A C 1
ATOM 569 O O . LEU A 1 72 ? -10.890 11.450 17.302 1.00 83.56 72 LEU A O 1
ATOM 573 N N . PRO A 1 73 ? -9.578 9.628 17.069 1.00 85.94 73 PRO A N 1
ATOM 574 C CA . PRO A 1 73 ? -8.348 10.303 17.465 1.00 85.94 73 PRO A CA 1
ATOM 575 C C . PRO A 1 73 ? -8.024 11.498 16.561 1.00 85.94 73 PRO A C 1
ATOM 577 O O . PRO A 1 73 ? -8.385 11.516 15.382 1.00 85.94 73 PRO A O 1
ATOM 580 N N . SER A 1 74 ? -7.289 12.473 17.100 1.00 87.38 74 SER A N 1
ATOM 581 C CA . SER A 1 74 ? -6.918 13.701 16.385 1.00 87.38 74 SER A CA 1
ATOM 582 C C . SER A 1 74 ? -6.128 13.451 15.102 1.00 87.38 74 SER A C 1
ATOM 584 O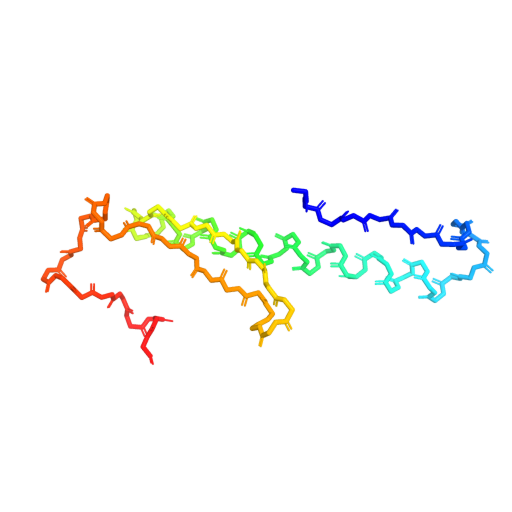 O . SER A 1 74 ? -6.161 14.278 14.206 1.00 87.38 74 SER A O 1
ATOM 586 N N . GLU A 1 75 ? -5.445 12.312 14.975 1.00 86.25 75 GLU A N 1
ATOM 587 C CA . GLU A 1 75 ? -4.730 11.943 13.749 1.00 86.25 75 GLU A CA 1
ATOM 588 C C . GLU A 1 75 ? -5.650 11.659 12.547 1.00 86.25 75 GLU A C 1
ATOM 590 O O . GLU A 1 75 ? -5.156 11.534 11.429 1.00 86.25 75 GLU A O 1
ATOM 595 N N . PHE A 1 76 ? -6.966 11.541 12.760 1.00 84.06 76 PHE A N 1
ATOM 596 C CA . PHE A 1 76 ? -7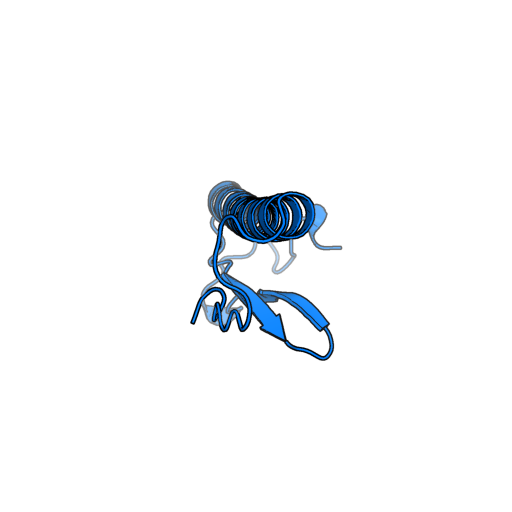.962 11.306 11.707 1.00 84.06 76 PHE A CA 1
ATOM 597 C C . PHE A 1 76 ? -8.816 12.543 11.369 1.00 84.06 76 PHE A C 1
ATOM 599 O O . PHE A 1 76 ? -9.730 12.421 10.552 1.00 84.06 76 PHE A O 1
ATOM 606 N N . THR A 1 77 ? -8.567 13.694 12.009 1.00 71.69 77 THR A N 1
ATOM 607 C CA . THR A 1 77 ? -9.276 14.972 11.782 1.00 71.69 77 THR A CA 1
ATOM 608 C C . THR A 1 77 ? -8.381 15.949 11.036 1.00 71.69 77 THR A C 1
ATOM 610 O O . THR A 1 77 ? -8.890 16.596 10.096 1.00 71.69 77 THR A O 1
#

Foldseek 3Di:
DQDPPPDPDDPPPDVVVVVVVVVVVVVSVVVQVVQVVVCVVQVFPWDWDADPVPGIDIDGDLVPDPDDVSDDPPVVD

Organism: NCBI:txid38772

Radius of gyration: 16.71 Å; chains: 1; bounding box: 38×24×43 Å